Protein AF-A0A5K3F405-F1 (afdb_monomer_lite)

Secondary structure (DSSP, 8-state):
-TT-TT-GGGHHHHHHHHHHHHHHHHHHHHHHHHHHHHHHHHHHHT-HHHHHH-HHHHHHHHHHHHHHHHHHHHHHHS--HHHHTTSTTHHHHHHHHHHHHHHHHHHHT-

pLDDT: mean 94.49, std 6.3, range [60.88, 98.56]

Foldseek 3Di:
DVPDPPCVVPVVVVVVVVVLVVLLVLLVVLLVLLVVLLVVCVVVLVDPVSCVVCVPLNVLNVLLVVLNVVLVVQCVVPVDSSSSSPPPCSSVSSVSSNVSSVVSVVVVVD

Sequence (110 aa):
MRGSPFIKPFENEIREWESTLVMTQDILDAWLKVQATWLYLEPIFSSADIMAQMPDESRKFTSVDKTWKELMKLAVADPHVLAVIKIDKMLEKFRKANDFLDIILKGLNA

Organism: Mesocestoides corti (NCBI:txid53468)

Radius of gyration: 18.56 Å; chains: 1; bounding box: 41×28×55 Å

InterPro domains:
  IPR013602 Dynein heavy chain, linker [PF08393] (1-109)
  IPR026983 Dynein heavy chain [PTHR22878] (1-109)
  IPR042222 Dynein heavy chain, domain 2, N-terminal [G3DSA:1.20.140.100] (1-110)

Structure (mmCIF, N/CA/C/O backbone):
data_AF-A0A5K3F405-F1
#
_entry.id   AF-A0A5K3F405-F1
#
loop_
_atom_site.group_PDB
_atom_site.id
_atom_site.type_symbol
_atom_site.label_atom_id
_atom_site.label_alt_id
_atom_site.label_comp_id
_atom_site.label_asym_id
_atom_site.label_entity_id
_atom_site.label_seq_id
_atom_site.pdbx_PDB_ins_code
_atom_site.Cartn_x
_atom_site.Cartn_y
_atom_site.Cartn_z
_atom_site.occupancy
_atom_site.B_iso_or_equiv
_atom_site.auth_seq_id
_atom_site.auth_comp_id
_atom_site.auth_asym_id
_atom_site.auth_atom_id
_atom_site.pdbx_PDB_model_num
ATOM 1 N N . MET A 1 1 ? -15.116 -9.539 23.417 1.00 60.88 1 MET A N 1
ATOM 2 C CA . MET A 1 1 ? -15.595 -8.421 24.269 1.00 60.88 1 MET A CA 1
ATOM 3 C C . MET A 1 1 ? -17.067 -8.053 24.058 1.00 60.88 1 MET A C 1
ATOM 5 O O . MET A 1 1 ? -17.684 -7.595 25.008 1.00 60.88 1 MET A O 1
ATOM 9 N N . ARG A 1 2 ? -17.671 -8.318 22.887 1.00 66.19 2 ARG A N 1
ATOM 10 C CA . ARG A 1 2 ? -19.084 -7.993 22.588 1.00 66.19 2 ARG A CA 1
ATOM 11 C C . ARG A 1 2 ? -20.157 -8.679 23.458 1.00 66.19 2 ARG A C 1
ATOM 13 O O . ARG A 1 2 ? -21.302 -8.258 23.438 1.00 66.19 2 ARG A O 1
ATOM 20 N N . GLY A 1 3 ? -19.800 -9.713 24.222 1.00 74.38 3 GLY A N 1
ATOM 21 C CA . GLY A 1 3 ? -20.734 -10.475 25.063 1.00 74.38 3 GLY A CA 1
ATOM 22 C C . GLY A 1 3 ? -20.871 -9.991 26.513 1.00 74.38 3 GLY A C 1
ATOM 23 O O . GLY A 1 3 ? -21.523 -10.668 27.300 1.00 74.38 3 GLY A O 1
ATOM 24 N N . SER A 1 4 ? -20.235 -8.879 26.902 1.00 83.75 4 SER A N 1
ATOM 25 C CA . SER A 1 4 ? -20.326 -8.374 28.281 1.00 83.75 4 SER A CA 1
ATOM 26 C C . SER A 1 4 ? -21.686 -7.710 28.544 1.00 83.75 4 SER A C 1
ATOM 28 O O . SER A 1 4 ? -22.077 -6.833 27.772 1.00 83.75 4 SER A O 1
ATOM 30 N N . PRO A 1 5 ? -22.375 -8.014 29.660 1.00 77.44 5 PRO A N 1
ATOM 31 C CA . PRO A 1 5 ? -23.605 -7.319 30.058 1.00 77.44 5 PRO A CA 1
ATOM 32 C C . PRO A 1 5 ? 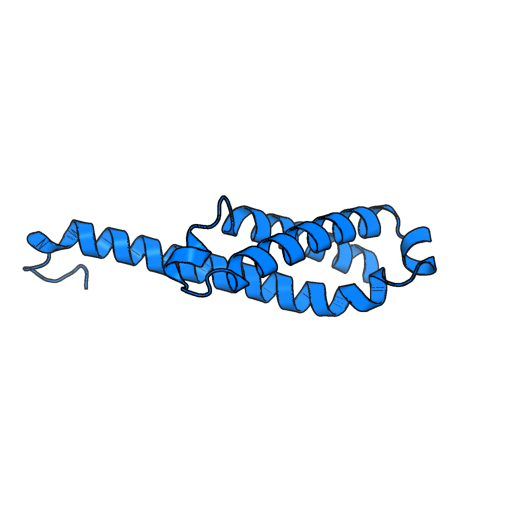-23.423 -5.805 30.256 1.00 77.44 5 PRO A C 1
ATOM 34 O O . PRO A 1 5 ? -24.382 -5.043 30.160 1.00 77.44 5 PRO A O 1
ATOM 37 N N . PHE A 1 6 ? -22.188 -5.363 30.509 1.00 83.12 6 PHE A N 1
ATOM 38 C CA . PHE A 1 6 ? -21.832 -3.970 30.788 1.00 83.12 6 PHE A CA 1
ATOM 39 C C . PHE A 1 6 ? -21.368 -3.199 29.547 1.00 83.12 6 PHE A C 1
ATOM 41 O O . PHE A 1 6 ? -20.842 -2.100 29.677 1.00 83.12 6 PHE A O 1
ATOM 48 N N . ILE A 1 7 ? -21.527 -3.759 28.343 1.00 84.38 7 ILE A N 1
ATOM 49 C CA . ILE A 1 7 ? -21.008 -3.146 27.115 1.00 84.38 7 ILE A CA 1
ATOM 50 C C . ILE A 1 7 ? -21.777 -1.898 26.677 1.00 84.38 7 ILE A C 1
ATOM 52 O O . ILE A 1 7 ? -21.186 -1.027 26.052 1.00 84.38 7 ILE A O 1
ATOM 56 N N . LYS A 1 8 ? -23.070 -1.784 27.015 1.00 85.50 8 LYS A N 1
ATOM 57 C CA . LYS A 1 8 ? -23.961 -0.729 26.493 1.00 85.50 8 LYS A CA 1
ATOM 58 C C . LYS A 1 8 ? -23.383 0.697 26.557 1.00 85.50 8 LYS A C 1
ATOM 60 O O . LYS A 1 8 ? -23.501 1.391 25.554 1.00 85.50 8 LYS A O 1
ATOM 65 N N . PRO A 1 9 ? -22.751 1.154 27.658 1.00 89.12 9 PRO A N 1
ATOM 66 C CA . PRO A 1 9 ? -22.182 2.504 27.719 1.00 89.12 9 PRO A CA 1
ATOM 67 C C . PRO A 1 9 ? -20.965 2.713 26.804 1.00 89.12 9 PRO A C 1
ATOM 69 O O . PRO A 1 9 ? -20.693 3.840 26.414 1.00 89.12 9 PRO A O 1
ATOM 72 N N . PHE A 1 10 ? -20.251 1.640 26.457 1.00 89.88 10 PHE A N 1
ATOM 73 C CA . PHE A 1 10 ? -18.986 1.671 25.714 1.00 89.88 10 PHE A CA 1
ATOM 74 C C . PHE A 1 10 ? -19.107 1.094 24.298 1.00 89.88 10 PHE A C 1
ATOM 76 O O . PHE A 1 10 ? -18.119 1.011 23.575 1.00 89.88 10 PHE A O 1
ATOM 83 N N . GLU A 1 11 ? -20.299 0.649 23.891 1.00 90.19 11 GLU A N 1
ATOM 84 C CA . GLU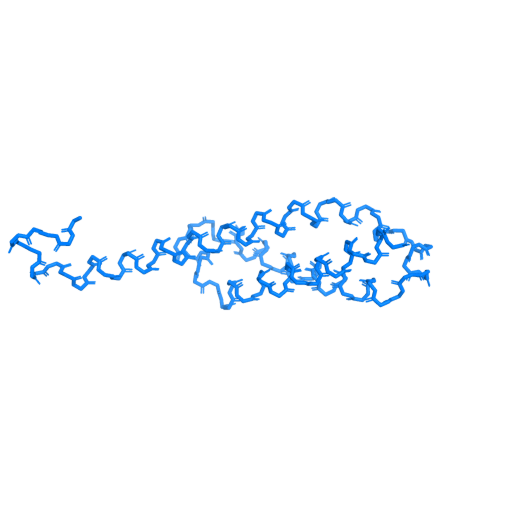 A 1 11 ? -20.481 -0.118 22.657 1.00 90.19 11 GLU A CA 1
ATOM 85 C C . GLU A 1 11 ? -20.013 0.658 21.421 1.00 90.19 11 GLU A C 1
ATOM 87 O O . GLU A 1 11 ? -19.351 0.086 20.556 1.00 90.19 11 GLU A O 1
ATOM 92 N N . ASN A 1 12 ? -20.311 1.958 21.359 1.00 92.00 12 ASN A N 1
ATOM 93 C CA . ASN A 1 12 ? -19.905 2.811 20.243 1.00 92.00 12 ASN A CA 1
ATOM 94 C C . ASN A 1 12 ? -18.382 2.963 20.174 1.00 92.00 12 ASN A C 1
ATOM 96 O O . ASN A 1 12 ? -17.799 2.708 19.126 1.00 92.00 12 ASN A O 1
ATOM 100 N N . GLU A 1 13 ? -17.740 3.285 21.298 1.00 93.00 13 GLU A N 1
ATOM 101 C CA . GLU A 1 13 ? -16.282 3.428 21.379 1.00 93.00 13 GLU A CA 1
ATOM 102 C C . GLU A 1 13 ? -15.572 2.121 20.994 1.00 93.00 13 GLU A C 1
ATOM 104 O O . GLU A 1 13 ? -14.623 2.121 20.213 1.00 93.00 13 GLU A O 1
ATOM 109 N N . ILE A 1 14 ? -16.078 0.979 21.471 1.00 92.38 14 ILE A N 1
ATOM 110 C CA . ILE A 1 14 ? -15.535 -0.338 21.120 1.00 92.38 14 ILE A CA 1
ATOM 111 C C . ILE A 1 14 ? -15.678 -0.609 19.620 1.00 92.38 14 ILE A C 1
ATOM 113 O O . ILE A 1 14 ? -14.739 -1.114 19.009 1.00 92.38 14 ILE A O 1
ATOM 117 N N . ARG A 1 15 ? -16.826 -0.285 19.012 1.00 92.25 15 ARG A N 1
ATOM 118 C CA . ARG A 1 15 ? -17.045 -0.472 17.567 1.00 92.25 15 ARG A CA 1
ATOM 119 C C . ARG A 1 15 ? -16.133 0.420 16.727 1.00 92.25 15 ARG A C 1
ATOM 121 O O . ARG A 1 15 ? -15.616 -0.041 15.711 1.00 92.25 15 ARG A O 1
ATOM 128 N N . GLU A 1 16 ? -15.926 1.667 17.137 1.00 93.94 16 GLU A N 1
ATOM 129 C CA . GLU A 1 16 ? -15.010 2.591 16.462 1.00 93.94 16 GLU A CA 1
ATOM 130 C C . GLU A 1 16 ? -13.566 2.090 16.522 1.00 93.94 16 GLU A C 1
ATOM 132 O O . GLU A 1 16 ? -12.874 2.054 15.499 1.00 93.94 16 GLU A O 1
ATOM 137 N N . TRP A 1 17 ? -13.124 1.625 17.692 1.00 95.44 17 TRP A N 1
ATOM 138 C CA . TRP A 1 17 ? -11.807 1.014 17.845 1.00 95.44 17 TRP A CA 1
ATOM 139 C C . TRP A 1 17 ? -11.662 -0.266 17.037 1.00 95.44 17 TRP A C 1
ATOM 141 O O . TRP A 1 17 ? -10.652 -0.446 16.365 1.00 95.44 17 TRP A O 1
ATOM 151 N N . GLU A 1 18 ? -12.670 -1.134 17.044 1.00 94.81 18 GLU A N 1
ATOM 152 C CA . GLU A 1 18 ? -12.672 -2.352 16.236 1.00 94.81 18 GLU A CA 1
ATOM 153 C C . GLU A 1 18 ? -12.524 -2.021 14.747 1.00 94.81 18 GLU A C 1
ATOM 155 O O . GLU A 1 18 ? -11.646 -2.568 14.084 1.00 94.81 18 GLU A O 1
ATOM 160 N N . SER A 1 19 ? -13.297 -1.058 14.234 1.00 94.94 19 SER A N 1
ATOM 161 C CA . SER A 1 19 ? -13.168 -0.598 12.848 1.00 94.94 19 SER A CA 1
ATOM 162 C C . SER A 1 19 ? -11.787 -0.007 12.558 1.00 94.94 19 SER A C 1
ATOM 164 O O . SER A 1 19 ? -11.228 -0.240 11.487 1.00 94.94 19 SER A O 1
ATOM 166 N N . THR A 1 20 ? -11.230 0.756 13.499 1.00 96.31 20 THR A N 1
ATOM 167 C CA . THR A 1 20 ? -9.901 1.368 13.368 1.00 96.31 20 THR A CA 1
ATOM 168 C C . THR A 1 20 ? -8.810 0.301 13.304 1.00 96.31 20 THR A C 1
ATOM 170 O O . THR A 1 20 ? -7.922 0.376 12.455 1.00 96.31 20 THR A O 1
ATOM 173 N N . LEU A 1 21 ? -8.882 -0.717 14.163 1.00 97.06 21 LEU A N 1
ATOM 174 C CA . LEU A 1 21 ? -7.915 -1.812 14.214 1.00 97.06 21 LEU A CA 1
ATOM 175 C C . LEU A 1 21 ? -7.993 -2.699 12.968 1.00 97.06 21 LEU A C 1
ATOM 177 O O . LEU A 1 21 ? -6.952 -3.030 12.408 1.00 97.06 21 LEU A O 1
ATOM 181 N N . VAL A 1 22 ? -9.201 -3.015 12.490 1.00 97.00 22 VAL A N 1
ATOM 182 C CA . VAL A 1 22 ? -9.391 -3.767 11.237 1.00 97.00 22 VAL A CA 1
ATOM 183 C C . VAL A 1 22 ? -8.829 -2.989 10.046 1.00 97.00 22 VAL A C 1
ATOM 185 O O . VAL A 1 22 ? -8.053 -3.538 9.272 1.00 97.00 22 VAL A O 1
ATOM 188 N N . MET A 1 23 ? -9.134 -1.691 9.931 1.00 96.94 23 MET A N 1
ATOM 189 C CA . MET A 1 23 ? -8.571 -0.843 8.871 1.00 96.94 23 MET A CA 1
ATOM 190 C C . MET A 1 23 ? -7.039 -0.783 8.940 1.00 96.94 23 MET A C 1
ATOM 192 O O . MET A 1 23 ? -6.360 -0.836 7.917 1.00 96.94 23 MET A O 1
ATOM 196 N N . THR A 1 24 ? -6.487 -0.689 10.152 1.00 97.94 24 THR A N 1
ATOM 197 C CA . THR A 1 24 ? -5.035 -0.691 10.370 1.00 97.94 24 THR A CA 1
ATOM 198 C C . THR A 1 24 ? -4.410 -1.987 9.864 1.00 97.94 24 THR A C 1
ATOM 200 O O . THR A 1 24 ? -3.411 -1.936 9.151 1.00 97.94 24 THR A O 1
ATOM 203 N N . GLN A 1 25 ? -5.007 -3.134 10.193 1.00 98.12 25 GLN A N 1
ATOM 204 C CA . GLN A 1 25 ? -4.545 -4.437 9.724 1.00 98.12 25 GLN A CA 1
ATOM 205 C C . GLN A 1 25 ? -4.588 -4.531 8.193 1.00 98.12 25 GLN A C 1
ATOM 207 O O . GLN A 1 25 ? -3.569 -4.837 7.581 1.00 98.12 25 GLN A O 1
ATOM 212 N N . ASP A 1 26 ? -5.717 -4.175 7.576 1.00 98.19 26 ASP A N 1
ATOM 213 C CA . ASP A 1 26 ? -5.882 -4.194 6.118 1.00 98.19 26 ASP A CA 1
ATOM 214 C C . ASP A 1 26 ? -4.826 -3.335 5.397 1.00 98.19 26 ASP A C 1
ATOM 216 O O . ASP A 1 26 ? -4.292 -3.732 4.356 1.00 98.19 26 ASP A O 1
ATOM 220 N N . ILE A 1 27 ? -4.518 -2.150 5.939 1.00 98.25 27 ILE A N 1
ATOM 221 C CA . ILE A 1 27 ? -3.488 -1.255 5.394 1.00 98.25 27 ILE A CA 1
ATOM 222 C C . ILE A 1 27 ? -2.102 -1.879 5.533 1.00 98.25 27 ILE A C 1
ATOM 224 O O . ILE A 1 27 ? -1.342 -1.852 4.566 1.00 98.25 27 ILE A O 1
ATOM 228 N N . LEU A 1 28 ? -1.766 -2.433 6.701 1.00 97.94 28 LEU A N 1
ATOM 229 C CA . LEU A 1 28 ? -0.458 -3.045 6.944 1.00 97.94 28 LEU A CA 1
ATOM 230 C C . LEU A 1 28 ? -0.228 -4.263 6.045 1.00 97.94 28 LEU A C 1
ATOM 232 O O . LEU A 1 28 ? 0.835 -4.367 5.436 1.00 97.94 28 LEU A O 1
ATOM 236 N N . ASP A 1 29 ? -1.225 -5.134 5.895 1.00 98.50 29 ASP A N 1
ATOM 237 C CA . ASP A 1 29 ? -1.130 -6.319 5.038 1.00 98.50 29 ASP A CA 1
ATOM 238 C C . ASP A 1 29 ? -0.921 -5.921 3.568 1.00 98.50 29 ASP A C 1
ATOM 240 O O . ASP A 1 29 ? -0.026 -6.435 2.885 1.00 98.50 29 ASP A O 1
ATOM 244 N N . ALA A 1 30 ? -1.698 -4.947 3.077 1.00 98.50 30 ALA A N 1
ATOM 245 C CA . ALA A 1 30 ? -1.552 -4.439 1.716 1.00 98.50 30 ALA A CA 1
ATOM 246 C C . ALA A 1 30 ? -0.200 -3.740 1.503 1.00 98.50 30 ALA A C 1
ATOM 248 O O . ALA A 1 30 ? 0.435 -3.953 0.468 1.00 98.50 30 ALA A O 1
ATOM 249 N N . TRP A 1 31 ? 0.246 -2.936 2.471 1.00 98.50 31 TRP A N 1
ATOM 250 C CA . TRP A 1 31 ? 1.529 -2.237 2.442 1.00 98.50 31 TRP A CA 1
ATOM 251 C C . TRP A 1 31 ? 2.689 -3.223 2.372 1.00 98.50 31 TRP A C 1
ATOM 253 O O . TRP A 1 31 ? 3.532 -3.101 1.485 1.00 98.50 31 TRP A O 1
ATOM 263 N N . LEU A 1 32 ? 2.744 -4.201 3.280 1.00 98.38 32 LEU A N 1
ATOM 264 C CA . LEU A 1 32 ? 3.832 -5.179 3.336 1.00 98.38 32 LEU A CA 1
ATOM 265 C C . LEU A 1 32 ? 3.933 -5.978 2.032 1.00 98.38 32 LEU A C 1
ATOM 267 O O . LEU A 1 32 ? 5.042 -6.218 1.550 1.00 98.38 32 LEU A O 1
ATOM 271 N N . LYS A 1 33 ? 2.791 -6.319 1.415 1.00 98.44 33 LYS A N 1
ATOM 272 C CA . LYS A 1 33 ? 2.768 -6.946 0.086 1.00 98.44 33 LYS A CA 1
ATOM 273 C C . LYS A 1 33 ? 3.385 -6.030 -0.982 1.00 98.44 33 LYS A C 1
ATOM 275 O O . LYS A 1 33 ? 4.286 -6.473 -1.694 1.00 98.44 33 LYS A O 1
ATOM 280 N N . VAL A 1 34 ? 2.976 -4.755 -1.047 1.00 98.50 34 VAL A N 1
ATOM 281 C CA . VAL A 1 34 ? 3.558 -3.782 -1.994 1.00 98.50 34 VAL A CA 1
ATOM 282 C C . VAL A 1 34 ? 5.059 -3.656 -1.766 1.00 98.50 34 VAL A C 1
ATOM 284 O O . VAL A 1 34 ? 5.815 -3.713 -2.729 1.00 98.50 34 VAL A O 1
ATOM 287 N N . GLN A 1 35 ? 5.500 -3.531 -0.512 1.00 98.56 35 GLN A N 1
ATOM 288 C CA . GLN A 1 35 ? 6.909 -3.374 -0.159 1.00 98.56 35 GLN A CA 1
ATOM 289 C C . GLN A 1 35 ? 7.759 -4.528 -0.684 1.00 98.56 35 GLN A C 1
ATOM 291 O O . GLN A 1 35 ? 8.773 -4.296 -1.340 1.00 98.56 35 GLN A O 1
ATOM 296 N N . ALA A 1 36 ? 7.348 -5.763 -0.390 1.00 98.38 36 ALA A N 1
ATOM 297 C CA . ALA A 1 36 ? 8.093 -6.955 -0.764 1.00 98.38 36 ALA A CA 1
ATOM 298 C C . ALA A 1 36 ? 8.233 -7.067 -2.288 1.00 98.38 36 ALA A C 1
ATOM 300 O O . ALA A 1 36 ? 9.333 -7.279 -2.798 1.00 98.38 36 ALA A O 1
ATOM 301 N N . THR A 1 37 ? 7.136 -6.872 -3.025 1.00 97.94 37 THR A N 1
ATOM 302 C CA . THR A 1 37 ? 7.156 -6.977 -4.487 1.00 97.94 37 THR A CA 1
ATOM 303 C C . THR A 1 37 ? 7.848 -5.785 -5.151 1.00 97.94 37 THR A C 1
ATOM 305 O O . THR A 1 37 ? 8.594 -5.974 -6.109 1.00 97.94 37 THR A O 1
ATOM 308 N N . TRP A 1 38 ? 7.654 -4.564 -4.647 1.00 98.31 38 TRP A N 1
ATOM 309 C CA . TRP A 1 38 ? 8.314 -3.369 -5.176 1.00 98.31 38 TRP A CA 1
ATOM 310 C C . TRP A 1 38 ? 9.834 -3.441 -4.997 1.00 98.31 38 TRP A C 1
ATOM 312 O O . TRP A 1 38 ? 10.548 -3.187 -5.960 1.00 98.31 38 TRP A O 1
ATOM 322 N N . LEU A 1 39 ? 10.334 -3.883 -3.834 1.00 97.81 39 LEU A N 1
ATOM 323 C CA . LEU A 1 39 ? 11.775 -4.069 -3.598 1.00 97.81 39 LEU A CA 1
ATOM 324 C C . LEU A 1 39 ? 12.411 -5.080 -4.561 1.00 97.81 39 LEU A C 1
ATOM 326 O O . LEU A 1 39 ? 13.561 -4.918 -4.956 1.00 97.81 39 LEU A O 1
ATOM 330 N N .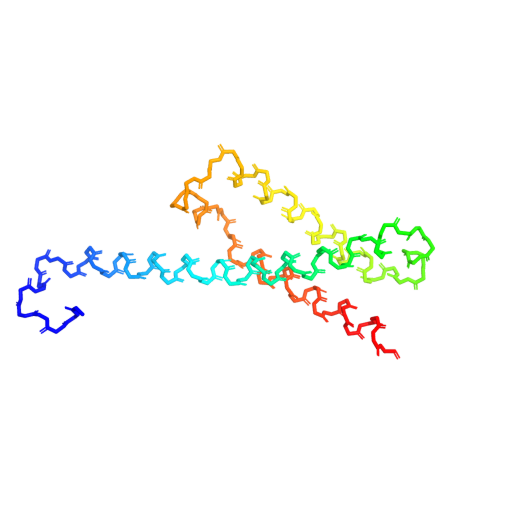 TYR A 1 40 ? 11.671 -6.124 -4.941 1.00 96.69 40 TYR A N 1
ATOM 331 C CA . TYR A 1 40 ? 12.132 -7.093 -5.934 1.00 96.69 40 TYR A CA 1
ATOM 332 C C . TYR A 1 40 ? 12.173 -6.499 -7.352 1.00 96.69 40 TYR A C 1
ATOM 334 O O . TYR A 1 40 ? 13.114 -6.746 -8.105 1.00 96.69 40 TYR A O 1
ATOM 342 N N . LEU A 1 41 ? 11.163 -5.704 -7.716 1.00 96.44 41 LEU A N 1
ATOM 343 C CA . LEU A 1 41 ? 11.003 -5.158 -9.065 1.00 96.44 41 LEU A CA 1
ATOM 344 C C . LEU A 1 41 ? 11.811 -3.878 -9.328 1.00 96.44 41 LEU A C 1
ATOM 346 O O . LEU A 1 41 ? 12.190 -3.644 -10.474 1.00 96.44 41 LEU A O 1
ATOM 350 N N . GLU A 1 42 ? 12.098 -3.066 -8.308 1.00 95.94 42 GLU A N 1
ATOM 351 C CA . GLU A 1 42 ? 12.859 -1.815 -8.434 1.00 95.94 42 GLU A CA 1
ATOM 352 C C . GLU A 1 42 ? 14.191 -1.979 -9.185 1.00 95.94 42 GLU A C 1
ATOM 354 O O . GLU A 1 42 ? 14.385 -1.273 -10.180 1.00 95.94 42 GLU A O 1
ATOM 359 N N . PRO A 1 43 ? 15.095 -2.908 -8.816 1.00 95.75 43 PRO A N 1
ATOM 360 C CA . PRO A 1 43 ? 16.347 -3.070 -9.549 1.00 95.75 43 PRO A CA 1
ATOM 361 C C . PRO A 1 43 ? 16.126 -3.518 -11.001 1.00 95.75 43 PRO A C 1
ATOM 363 O O . PRO A 1 43 ? 16.868 -3.093 -11.884 1.00 95.75 43 PRO A O 1
ATOM 366 N N . ILE A 1 44 ? 15.089 -4.312 -11.282 1.00 94.94 44 ILE A N 1
ATOM 367 C CA . ILE A 1 44 ? 14.783 -4.811 -12.633 1.00 94.94 44 ILE A CA 1
ATOM 368 C C . ILE A 1 44 ? 14.326 -3.660 -13.538 1.00 94.94 44 ILE A C 1
ATOM 370 O O . ILE A 1 44 ? 14.875 -3.453 -14.620 1.00 94.94 44 ILE A O 1
ATOM 374 N N . PHE A 1 45 ? 13.361 -2.866 -13.069 1.00 95.06 45 PHE A N 1
ATOM 375 C CA . PHE A 1 45 ? 12.799 -1.738 -13.816 1.00 95.06 45 PHE A CA 1
ATOM 376 C C . PHE A 1 45 ? 13.651 -0.461 -13.740 1.00 95.06 45 PHE A C 1
ATOM 378 O O . PHE A 1 45 ? 13.314 0.542 -14.365 1.00 95.06 45 PHE A O 1
ATOM 385 N N . SER A 1 46 ? 14.788 -0.490 -13.038 1.00 92.38 46 SER A N 1
ATOM 386 C CA . SER A 1 46 ? 15.815 0.556 -13.138 1.00 92.38 46 SER A CA 1
ATOM 387 C C . SER A 1 46 ? 16.632 0.479 -14.440 1.00 92.38 46 SER A C 1
ATOM 389 O O . SER A 1 46 ? 17.264 1.460 -14.833 1.00 92.38 46 SER A O 1
ATOM 391 N N . SER A 1 47 ? 16.606 -0.667 -15.136 1.00 94.56 47 SER A N 1
ATOM 392 C CA . SER A 1 47 ? 17.318 -0.876 -16.399 1.00 94.56 47 SER A CA 1
ATOM 393 C C . SER A 1 47 ? 16.584 -0.247 -17.587 1.00 94.56 47 SER A C 1
ATOM 395 O O . SER A 1 47 ? 15.445 -0.608 -17.890 1.00 94.56 47 SER A O 1
ATOM 397 N N . ALA A 1 48 ? 17.259 0.649 -18.315 1.00 92.88 48 ALA A N 1
ATOM 398 C CA . ALA A 1 48 ? 16.711 1.290 -19.514 1.00 92.88 48 ALA A CA 1
ATOM 399 C C . ALA A 1 48 ? 16.349 0.279 -20.619 1.00 92.88 48 ALA A C 1
ATOM 401 O O . ALA A 1 48 ? 15.357 0.470 -21.322 1.00 92.88 48 ALA A O 1
ATOM 402 N N . ASP A 1 49 ? 17.107 -0.815 -20.729 1.00 95.12 49 ASP A N 1
ATOM 403 C CA . ASP A 1 49 ? 16.872 -1.858 -21.731 1.00 95.12 49 ASP A CA 1
ATOM 404 C C . ASP A 1 49 ? 15.592 -2.647 -21.428 1.00 95.12 49 ASP A C 1
ATOM 406 O O . ASP A 1 49 ? 14.757 -2.825 -22.316 1.00 95.12 49 ASP A O 1
ATOM 410 N N . ILE A 1 50 ? 15.386 -3.051 -20.165 1.00 90.56 50 ILE A N 1
ATOM 411 C CA . ILE A 1 50 ? 14.135 -3.695 -19.718 1.00 90.56 50 ILE A CA 1
ATOM 412 C C . ILE A 1 50 ? 12.958 -2.749 -19.961 1.00 90.56 50 I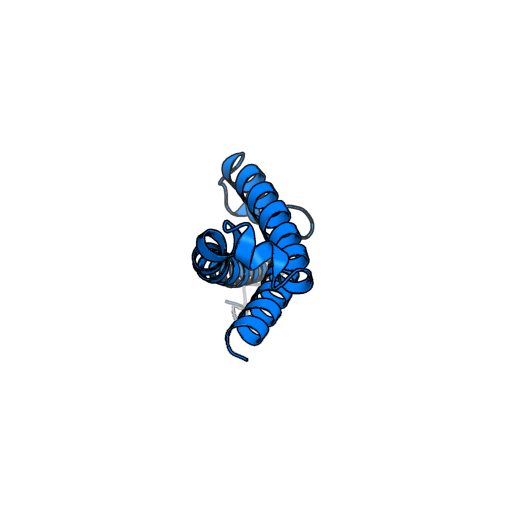LE A C 1
ATOM 414 O O . ILE A 1 50 ? 11.921 -3.159 -20.478 1.00 90.56 50 ILE A O 1
ATOM 418 N N . MET A 1 51 ? 13.139 -1.464 -19.645 1.00 91.19 51 MET A N 1
ATOM 419 C CA . MET A 1 51 ? 12.095 -0.458 -19.817 1.00 91.19 51 MET A CA 1
ATOM 420 C C . MET A 1 51 ? 11.674 -0.265 -21.279 1.00 91.19 51 MET A C 1
ATOM 422 O O . MET A 1 51 ? 10.505 0.008 -21.554 1.00 91.19 51 MET A O 1
ATOM 426 N N . ALA A 1 52 ? 12.611 -0.415 -22.218 1.00 94.19 52 ALA A N 1
ATOM 427 C CA . ALA A 1 52 ? 12.327 -0.364 -23.647 1.00 94.19 52 ALA A CA 1
ATOM 428 C C . ALA A 1 52 ? 11.653 -1.648 -24.162 1.00 94.19 52 ALA A C 1
ATOM 430 O O . ALA A 1 52 ? 10.824 -1.575 -25.069 1.00 94.19 52 ALA A O 1
ATOM 431 N N . GLN A 1 53 ? 11.988 -2.808 -23.588 1.00 94.94 53 GLN A N 1
ATOM 432 C CA . GLN A 1 53 ? 1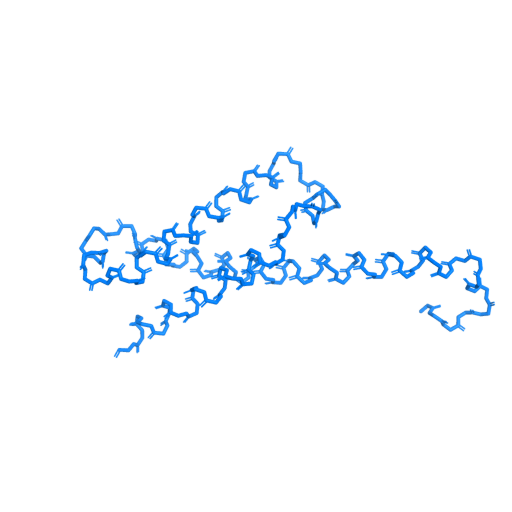1.426 -4.105 -23.979 1.00 94.94 53 GLN A CA 1
ATOM 433 C C . GLN A 1 53 ? 10.010 -4.339 -23.432 1.00 94.94 53 GLN A C 1
ATOM 435 O O . GLN A 1 53 ? 9.196 -4.959 -24.112 1.00 94.94 53 GLN A O 1
ATOM 440 N N . MET A 1 54 ? 9.702 -3.824 -22.237 1.00 95.19 54 MET A N 1
ATOM 441 C CA . MET A 1 54 ? 8.430 -4.046 -21.530 1.00 95.19 54 MET A CA 1
ATOM 442 C C . MET A 1 54 ? 7.705 -2.724 -21.207 1.00 95.19 54 MET A C 1
ATOM 444 O O . MET A 1 54 ? 7.450 -2.411 -20.040 1.00 95.19 54 MET A O 1
ATOM 448 N N . PRO A 1 55 ? 7.369 -1.897 -22.217 1.00 95.06 55 PRO A N 1
ATOM 449 C CA . PRO A 1 55 ? 6.920 -0.520 -21.999 1.00 95.06 55 PRO A CA 1
ATOM 450 C C . PRO A 1 55 ? 5.612 -0.413 -21.198 1.00 95.06 55 PRO A C 1
ATOM 452 O O . PRO A 1 55 ? 5.404 0.570 -20.477 1.00 95.06 55 PRO A O 1
ATOM 455 N N . ASP A 1 56 ? 4.721 -1.401 -21.296 1.00 95.69 56 ASP A N 1
ATOM 456 C CA . ASP A 1 56 ? 3.436 -1.389 -20.597 1.00 95.69 56 ASP A CA 1
ATOM 457 C C . ASP A 1 56 ? 3.569 -1.742 -19.112 1.00 95.69 56 ASP A C 1
ATOM 459 O O . ASP A 1 56 ? 2.875 -1.149 -18.275 1.00 95.69 56 ASP A O 1
ATOM 463 N N . GLU A 1 57 ? 4.444 -2.682 -18.763 1.00 96.31 57 GLU A N 1
ATOM 464 C CA . GLU A 1 57 ? 4.825 -3.025 -17.393 1.00 96.31 57 GLU A CA 1
ATOM 465 C C . GLU A 1 57 ? 5.597 -1.873 -16.759 1.00 96.31 57 GLU A C 1
ATOM 467 O O . GLU A 1 57 ? 5.268 -1.442 -15.655 1.00 96.31 57 GLU A O 1
ATOM 472 N N . SER A 1 58 ? 6.536 -1.286 -17.497 1.00 96.00 58 SER A N 1
ATOM 473 C CA . SER A 1 58 ? 7.321 -0.126 -17.082 1.00 96.00 58 SER A CA 1
ATOM 474 C C . SER A 1 58 ? 6.469 1.079 -16.709 1.00 96.00 58 SER A C 1
ATOM 476 O O . SER A 1 58 ? 6.717 1.735 -15.694 1.00 96.00 58 SER A O 1
ATOM 478 N N . ARG A 1 59 ? 5.414 1.366 -17.481 1.00 96.56 59 ARG A N 1
ATOM 479 C CA . ARG A 1 59 ? 4.455 2.435 -17.154 1.00 96.56 59 ARG A CA 1
ATOM 480 C C . ARG A 1 59 ? 3.699 2.145 -15.858 1.00 96.56 59 ARG A C 1
ATOM 482 O O . ARG A 1 59 ? 3.516 3.052 -15.044 1.00 96.56 59 ARG A O 1
ATOM 489 N N . LYS A 1 60 ? 3.280 0.892 -15.643 1.00 97.69 60 LYS A N 1
ATOM 490 C CA . LYS A 1 60 ? 2.604 0.473 -14.403 1.00 97.69 60 LYS A CA 1
ATOM 491 C C . LYS A 1 60 ? 3.551 0.559 -13.212 1.00 97.69 60 LYS A C 1
ATOM 493 O O . LYS A 1 60 ? 3.177 1.164 -12.211 1.00 97.69 60 LYS A O 1
ATOM 498 N N . PHE A 1 61 ? 4.776 0.049 -13.345 1.00 97.94 61 PHE A N 1
ATOM 499 C CA . PHE A 1 61 ? 5.792 0.113 -12.299 1.00 97.94 61 PHE A CA 1
ATOM 500 C C . PHE A 1 61 ? 6.094 1.562 -11.921 1.00 97.94 61 PHE A C 1
ATOM 502 O O . PHE A 1 61 ? 6.046 1.906 -10.748 1.00 97.94 61 PHE A O 1
ATOM 509 N N . THR A 1 62 ? 6.278 2.444 -12.907 1.00 97.06 62 THR A N 1
ATOM 510 C CA . THR A 1 62 ? 6.489 3.884 -12.673 1.00 97.06 62 THR A CA 1
ATOM 511 C C . THR A 1 62 ? 5.335 4.516 -11.884 1.00 97.06 62 THR A C 1
ATOM 513 O O . THR A 1 62 ? 5.556 5.326 -10.982 1.00 97.06 62 THR A O 1
ATOM 516 N N . SER A 1 63 ? 4.085 4.140 -12.189 1.00 97.69 63 SER A N 1
ATOM 517 C CA . SER A 1 63 ? 2.923 4.603 -11.422 1.00 97.69 63 SER A CA 1
ATOM 518 C C . SER A 1 63 ? 2.959 4.104 -9.977 1.00 97.69 63 SER A C 1
ATOM 520 O O . SER A 1 63 ? 2.639 4.876 -9.074 1.00 97.69 63 SER A O 1
ATOM 522 N N . VAL A 1 64 ? 3.324 2.837 -9.760 1.00 98.31 64 VAL A N 1
ATOM 523 C CA . VAL A 1 64 ? 3.460 2.259 -8.416 1.00 98.31 64 VAL A CA 1
ATOM 524 C C . VAL A 1 64 ? 4.586 2.942 -7.649 1.00 98.31 64 VAL A C 1
ATOM 526 O O . VAL A 1 64 ? 4.352 3.376 -6.528 1.00 98.31 64 VAL A O 1
ATOM 529 N N . ASP A 1 65 ? 5.760 3.110 -8.257 1.00 98.06 65 ASP A N 1
ATOM 530 C CA . ASP A 1 65 ? 6.936 3.749 -7.660 1.00 98.06 65 ASP A CA 1
ATOM 531 C C . ASP A 1 65 ? 6.628 5.163 -7.159 1.00 98.06 65 ASP A C 1
ATOM 533 O O . ASP A 1 65 ? 6.921 5.511 -6.013 1.00 98.06 65 ASP A O 1
ATOM 537 N N . LYS A 1 66 ? 5.946 5.963 -7.987 1.00 98.00 66 LYS A N 1
ATOM 538 C CA . LYS A 1 66 ? 5.518 7.310 -7.602 1.00 98.00 66 LYS A CA 1
ATOM 539 C C . LYS A 1 66 ? 4.584 7.280 -6.391 1.00 98.00 66 LYS A C 1
ATOM 541 O O . LYS A 1 66 ? 4.812 8.015 -5.432 1.00 98.00 66 LYS A O 1
ATOM 546 N N . THR A 1 67 ? 3.539 6.450 -6.432 1.00 97.69 67 THR A N 1
ATOM 547 C CA . THR A 1 67 ? 2.577 6.334 -5.326 1.00 97.69 67 THR A CA 1
ATOM 548 C C . THR A 1 67 ? 3.243 5.815 -4.055 1.00 97.69 67 THR A C 1
ATOM 550 O O . THR A 1 67 ? 2.989 6.347 -2.977 1.00 97.69 67 THR A O 1
ATOM 553 N N . TRP A 1 68 ? 4.125 4.825 -4.173 1.00 98.06 68 TRP A N 1
ATOM 554 C CA . TRP A 1 68 ? 4.882 4.262 -3.063 1.00 98.06 68 TRP A CA 1
ATOM 555 C C . TRP A 1 68 ? 5.737 5.329 -2.377 1.00 98.06 68 TRP A C 1
ATOM 557 O O . TRP A 1 68 ? 5.560 5.584 -1.187 1.00 98.06 68 TRP A O 1
ATOM 567 N N . LYS A 1 69 ? 6.593 6.030 -3.131 1.00 97.44 69 LYS A N 1
ATOM 568 C CA . LYS A 1 69 ? 7.470 7.088 -2.601 1.00 97.44 69 LYS A CA 1
ATOM 569 C C . LYS A 1 69 ? 6.688 8.239 -1.965 1.00 97.44 69 LYS A C 1
ATOM 571 O O . LYS A 1 69 ? 7.100 8.755 -0.927 1.00 97.44 69 LYS A O 1
ATOM 576 N N . GLU A 1 70 ? 5.556 8.627 -2.553 1.00 97.56 70 GLU A N 1
ATOM 577 C CA . GLU A 1 70 ? 4.664 9.643 -1.983 1.00 97.56 70 GLU A CA 1
ATOM 578 C C . GLU A 1 70 ? 4.095 9.200 -0.627 1.00 97.56 70 GLU A C 1
ATOM 580 O O . GLU A 1 70 ? 4.203 9.939 0.353 1.00 97.56 70 GLU A O 1
ATOM 585 N N . LEU A 1 71 ? 3.553 7.981 -0.541 1.00 97.62 71 LEU A N 1
ATOM 586 C CA . LEU A 1 71 ? 3.001 7.441 0.704 1.00 97.62 71 LEU A CA 1
ATOM 587 C C . LEU A 1 71 ? 4.075 7.258 1.782 1.00 97.62 71 LEU A C 1
ATOM 589 O O . LEU A 1 71 ? 3.832 7.617 2.932 1.00 97.62 71 LEU A O 1
ATOM 593 N N . MET A 1 72 ? 5.269 6.773 1.424 1.00 97.94 72 MET A N 1
ATOM 594 C CA . MET A 1 72 ? 6.380 6.635 2.375 1.00 97.94 72 MET A CA 1
ATOM 595 C C . MET A 1 72 ? 6.804 7.995 2.932 1.00 97.94 72 MET A C 1
ATOM 597 O O . MET A 1 72 ? 7.025 8.129 4.133 1.00 97.94 72 MET A O 1
ATOM 601 N N . LYS A 1 73 ? 6.869 9.029 2.082 1.00 97.94 73 LYS A N 1
ATOM 602 C CA . LYS A 1 73 ? 7.191 10.391 2.521 1.00 97.94 73 LYS A CA 1
ATOM 603 C C . LYS A 1 73 ? 6.162 10.921 3.523 1.00 97.94 73 LYS A C 1
ATOM 605 O O . LYS A 1 73 ? 6.555 11.527 4.516 1.00 97.94 73 LYS A O 1
ATOM 610 N N . LEU A 1 74 ? 4.870 10.700 3.271 1.00 97.00 74 LEU A N 1
ATOM 611 C CA . LEU A 1 74 ? 3.800 11.104 4.189 1.00 97.00 74 LEU A CA 1
ATOM 612 C C . LEU A 1 74 ? 3.872 10.337 5.514 1.00 97.00 74 LEU A C 1
ATOM 614 O O . LEU A 1 74 ? 3.767 10.946 6.573 1.00 97.00 74 LEU A O 1
ATOM 618 N N . ALA A 1 75 ? 4.107 9.027 5.463 1.00 97.00 75 ALA A N 1
ATOM 619 C CA . ALA A 1 75 ? 4.184 8.202 6.662 1.00 97.00 75 ALA A CA 1
ATOM 620 C C . ALA A 1 75 ? 5.417 8.499 7.528 1.00 97.00 75 ALA A C 1
ATOM 622 O O . ALA A 1 75 ? 5.346 8.419 8.747 1.00 97.00 75 ALA A O 1
ATOM 623 N N . VAL A 1 76 ? 6.547 8.874 6.923 1.00 97.31 76 VAL A N 1
ATOM 624 C CA . VAL A 1 76 ? 7.742 9.297 7.674 1.00 97.31 76 VAL A CA 1
ATOM 625 C C . VAL A 1 76 ? 7.559 10.687 8.292 1.00 97.31 76 VAL A C 1
ATOM 627 O O . VAL A 1 76 ? 8.162 10.973 9.324 1.00 97.31 76 VAL A O 1
ATOM 630 N N . ALA A 1 77 ? 6.730 11.549 7.692 1.00 97.44 77 ALA A N 1
ATOM 631 C CA . ALA A 1 77 ? 6.452 12.877 8.235 1.00 97.44 77 ALA A CA 1
ATOM 632 C C . ALA A 1 77 ? 5.688 12.820 9.571 1.00 97.44 77 ALA A C 1
ATOM 634 O O . ALA A 1 77 ? 5.957 13.636 10.450 1.00 97.44 77 ALA A O 1
ATOM 635 N N . ASP A 1 78 ? 4.782 11.851 9.732 1.00 97.06 78 ASP A N 1
ATOM 636 C CA . ASP A 1 78 ? 4.144 11.528 11.011 1.00 97.06 78 ASP A CA 1
ATOM 637 C C . ASP A 1 78 ? 4.005 9.999 11.169 1.00 97.06 78 ASP A C 1
ATOM 639 O O . ASP A 1 78 ? 3.058 9.409 10.642 1.00 97.06 78 ASP A O 1
ATOM 643 N N . PRO A 1 79 ? 4.936 9.338 11.886 1.00 95.69 79 PRO A N 1
ATOM 644 C CA . PRO A 1 79 ? 4.999 7.879 11.965 1.00 95.69 79 PRO A CA 1
ATOM 645 C C . PRO A 1 79 ? 3.975 7.265 12.928 1.00 95.69 79 PRO A C 1
ATOM 647 O O . PRO A 1 79 ? 3.946 6.042 13.093 1.00 95.69 79 PRO A O 1
ATOM 650 N N . HIS A 1 80 ? 3.139 8.066 13.595 1.00 97.31 80 HIS A N 1
ATOM 651 C CA . HIS A 1 80 ? 2.102 7.524 14.466 1.00 97.31 80 HIS A CA 1
ATOM 652 C C . HIS A 1 80 ? 1.078 6.751 13.635 1.00 97.31 80 HIS A C 1
ATOM 654 O O . HIS A 1 80 ? 0.432 7.310 12.753 1.00 97.31 80 HIS A O 1
ATOM 660 N N . VAL A 1 81 ? 0.863 5.472 13.958 1.00 95.19 81 VAL A N 1
ATOM 661 C CA . VAL A 1 81 ? -0.021 4.584 13.179 1.00 95.19 81 VAL A CA 1
ATOM 662 C C . VAL A 1 81 ? -1.410 5.185 12.940 1.00 95.19 81 VAL A C 1
ATOM 664 O O . VAL A 1 81 ? -1.923 5.118 11.830 1.00 95.19 81 VAL A O 1
ATOM 667 N N . LEU A 1 82 ? -1.986 5.862 13.940 1.00 95.50 82 LEU A N 1
ATOM 668 C CA . LEU A 1 82 ? -3.307 6.490 13.831 1.00 95.50 82 LEU A CA 1
ATOM 669 C C . LEU A 1 82 ? -3.336 7.724 12.917 1.00 95.50 82 LEU A C 1
ATOM 671 O O . LEU A 1 82 ? -4.413 8.098 12.457 1.00 95.50 82 LEU A O 1
ATOM 675 N N . ALA A 1 83 ? -2.193 8.366 12.674 1.00 96.06 83 ALA A N 1
ATOM 676 C CA . ALA A 1 83 ? -2.051 9.423 11.678 1.00 96.06 83 ALA A CA 1
ATOM 677 C C . ALA A 1 83 ? -1.851 8.817 10.283 1.00 96.06 83 ALA A C 1
ATOM 679 O O . ALA A 1 83 ? -2.529 9.206 9.333 1.00 96.06 83 ALA A O 1
ATOM 680 N N . VAL A 1 84 ? -0.995 7.796 10.186 1.00 96.00 84 VAL A N 1
ATOM 681 C CA . VAL A 1 84 ? -0.680 7.092 8.937 1.00 96.00 84 VAL A CA 1
ATOM 682 C C . VAL A 1 84 ? -1.931 6.478 8.309 1.00 96.00 84 VAL A C 1
ATOM 684 O O . VAL A 1 84 ? -2.229 6.759 7.154 1.00 96.00 84 VAL A O 1
ATOM 687 N N . ILE A 1 85 ? -2.729 5.718 9.065 1.00 94.81 85 ILE A N 1
ATOM 688 C CA . ILE A 1 85 ? -3.942 5.063 8.533 1.00 94.81 85 ILE A CA 1
ATOM 689 C C . ILE A 1 85 ? -5.028 6.052 8.080 1.00 94.81 85 ILE A C 1
ATOM 691 O O . ILE A 1 85 ? -5.980 5.653 7.415 1.00 94.81 85 ILE A O 1
ATOM 695 N N . LYS A 1 86 ? -4.908 7.334 8.452 1.00 94.56 86 LYS A N 1
ATOM 696 C CA . LYS A 1 86 ? -5.818 8.413 8.040 1.00 94.56 86 LYS A CA 1
ATOM 697 C C . LYS A 1 86 ? -5.359 9.129 6.769 1.00 94.56 86 LYS A C 1
ATOM 699 O O . LYS A 1 86 ? -6.057 10.033 6.310 1.00 94.56 86 LYS A O 1
ATOM 704 N N . ILE A 1 87 ? -4.214 8.754 6.192 1.00 95.69 87 ILE A N 1
ATOM 705 C CA . ILE A 1 87 ? -3.787 9.257 4.885 1.00 95.69 87 ILE A CA 1
ATOM 706 C C . ILE A 1 87 ? -4.871 8.922 3.850 1.00 95.69 87 ILE A C 1
ATOM 708 O O . ILE A 1 87 ? -5.340 7.786 3.760 1.00 95.69 87 ILE A O 1
ATOM 712 N N . ASP A 1 88 ? -5.268 9.922 3.057 1.00 95.75 88 ASP A N 1
ATOM 713 C CA . ASP A 1 88 ? -6.385 9.791 2.118 1.00 95.75 88 ASP A CA 1
ATOM 714 C C . ASP A 1 88 ? -6.198 8.600 1.171 1.00 95.75 88 ASP A C 1
ATOM 716 O O . ASP A 1 88 ? -5.194 8.499 0.445 1.00 95.75 88 ASP A O 1
ATOM 720 N N . LYS A 1 89 ? -7.208 7.722 1.179 1.00 96.06 89 LYS A N 1
ATOM 721 C CA . LYS A 1 89 ? -7.326 6.535 0.324 1.00 96.06 89 LYS A CA 1
ATOM 722 C C . LYS A 1 89 ? -6.109 5.613 0.380 1.00 96.06 89 LYS A C 1
ATOM 724 O O . LYS A 1 89 ? -5.687 5.061 -0.639 1.00 96.06 89 LYS A O 1
ATOM 729 N N . MET A 1 90 ? -5.476 5.508 1.547 1.00 96.06 90 MET A N 1
ATOM 730 C CA . MET A 1 90 ? -4.242 4.744 1.711 1.00 96.06 90 MET A CA 1
ATOM 731 C C . MET A 1 90 ? -4.418 3.273 1.321 1.00 96.06 90 MET A C 1
ATOM 733 O O . MET A 1 90 ? -3.625 2.742 0.541 1.00 96.06 90 MET A O 1
ATOM 737 N N . LEU A 1 91 ? -5.485 2.638 1.810 1.00 97.62 91 LEU A N 1
ATOM 738 C CA . LEU A 1 91 ? -5.776 1.238 1.522 1.00 97.62 91 LEU A CA 1
ATOM 739 C C . LEU A 1 91 ? -6.029 1.009 0.027 1.00 97.62 91 LEU A C 1
ATOM 741 O O . LEU A 1 91 ? -5.475 0.084 -0.565 1.00 97.62 91 LEU A O 1
ATOM 745 N N . GLU A 1 92 ? -6.822 1.867 -0.613 1.00 98.12 92 GLU A N 1
ATOM 746 C CA . GLU A 1 92 ? -7.133 1.781 -2.040 1.00 98.12 92 GLU A CA 1
ATOM 747 C C . GLU A 1 92 ? -5.887 1.988 -2.904 1.00 98.12 92 GLU A C 1
ATOM 749 O O . GLU A 1 92 ? -5.701 1.282 -3.897 1.00 98.12 92 GLU A O 1
ATOM 754 N N . LYS A 1 93 ? -5.008 2.922 -2.519 1.00 98.19 93 LYS A N 1
ATOM 755 C CA . LYS A 1 93 ? -3.728 3.151 -3.199 1.00 98.19 93 LYS A CA 1
ATOM 756 C C . LYS A 1 93 ? -2.829 1.915 -3.119 1.00 98.19 93 LYS A C 1
ATOM 758 O O . LYS A 1 93 ? -2.288 1.519 -4.151 1.00 98.19 93 LYS A O 1
ATOM 763 N N . PHE A 1 94 ? -2.710 1.268 -1.955 1.00 98.50 94 PHE A N 1
ATOM 764 C CA . PHE A 1 94 ? -1.924 0.033 -1.833 1.00 98.50 94 PHE A CA 1
ATOM 765 C C . PHE A 1 94 ? -2.554 -1.158 -2.553 1.00 98.50 94 PHE A C 1
ATOM 767 O O . PHE A 1 94 ? -1.836 -1.913 -3.203 1.00 98.50 94 PHE A O 1
ATOM 774 N N . ARG A 1 95 ? -3.881 -1.326 -2.502 1.00 98.44 95 ARG A N 1
ATOM 775 C CA . ARG A 1 95 ? -4.573 -2.388 -3.256 1.00 98.44 95 ARG A CA 1
ATOM 776 C C . ARG A 1 95 ? -4.342 -2.236 -4.759 1.00 98.44 95 ARG A C 1
ATOM 778 O O . ARG A 1 95 ? -3.885 -3.177 -5.396 1.00 98.44 95 ARG A O 1
ATOM 785 N N . LYS A 1 96 ? -4.512 -1.025 -5.296 1.00 98.38 96 LYS A N 1
ATOM 786 C CA . LYS A 1 96 ? -4.227 -0.735 -6.708 1.00 98.38 96 LYS A CA 1
ATOM 787 C C . LYS A 1 96 ? -2.756 -0.966 -7.070 1.00 98.38 96 LYS A C 1
ATOM 789 O O . LYS A 1 96 ? -2.463 -1.459 -8.157 1.00 98.38 96 LYS A O 1
ATOM 794 N N . ALA A 1 97 ? -1.830 -0.601 -6.182 1.00 98.50 97 ALA A N 1
ATOM 795 C CA . ALA A 1 97 ? -0.412 -0.873 -6.386 1.00 98.50 97 ALA A CA 1
ATOM 796 C C . ALA A 1 97 ? -0.131 -2.381 -6.446 1.00 98.50 97 ALA A C 1
ATOM 798 O O . ALA A 1 97 ? 0.538 -2.827 -7.372 1.00 98.50 97 ALA A O 1
ATOM 799 N N . ASN A 1 98 ? -0.701 -3.166 -5.528 1.00 98.56 98 ASN A N 1
ATOM 800 C CA . ASN A 1 98 ? -0.608 -4.626 -5.551 1.00 98.56 98 ASN A CA 1
ATOM 801 C C . ASN A 1 98 ? -1.164 -5.224 -6.850 1.00 98.56 98 ASN A C 1
ATOM 803 O O . ASN A 1 98 ? -0.506 -6.077 -7.434 1.00 98.56 98 ASN A O 1
ATOM 807 N N . ASP A 1 99 ? -2.308 -4.745 -7.347 1.00 98.38 99 ASP A N 1
ATOM 808 C CA . ASP A 1 99 ? -2.881 -5.231 -8.611 1.00 98.38 99 ASP A CA 1
ATOM 809 C C . ASP A 1 99 ? -1.928 -4.998 -9.795 1.00 98.38 99 ASP A C 1
ATOM 811 O O . ASP A 1 99 ? -1.730 -5.871 -10.641 1.00 98.38 99 ASP A O 1
ATOM 815 N N . PHE A 1 100 ? -1.298 -3.820 -9.856 1.00 98.31 100 PHE A N 1
ATOM 816 C CA . PHE A 1 100 ? -0.310 -3.509 -10.890 1.00 98.31 100 PHE A CA 1
ATOM 817 C C . PHE A 1 100 ? 0.949 -4.365 -10.761 1.00 98.31 100 PHE A C 1
ATOM 819 O O . PHE A 1 100 ? 1.444 -4.860 -11.772 1.00 98.31 100 PHE A O 1
ATOM 826 N N . LEU A 1 101 ? 1.444 -4.567 -9.541 1.00 98.25 101 LEU A N 1
ATOM 827 C CA . LEU A 1 101 ? 2.608 -5.409 -9.276 1.00 98.25 101 LEU A CA 1
ATOM 828 C C . LEU A 1 101 ? 2.340 -6.879 -9.638 1.00 98.25 101 LEU A C 1
ATOM 830 O O . LEU A 1 101 ? 3.191 -7.511 -10.260 1.00 98.25 101 LEU A O 1
ATOM 834 N N . ASP A 1 102 ? 1.143 -7.397 -9.354 1.00 97.62 102 ASP A N 1
ATOM 835 C CA . ASP A 1 102 ? 0.734 -8.756 -9.729 1.00 97.62 102 ASP A CA 1
ATOM 836 C C . ASP A 1 102 ? 0.657 -8.926 -11.261 1.00 97.62 102 ASP A C 1
ATOM 838 O O . ASP A 1 102 ? 1.026 -9.977 -11.790 1.00 97.62 102 ASP A O 1
ATOM 842 N N . ILE A 1 103 ? 0.212 -7.898 -11.998 1.00 96.75 103 ILE A N 1
ATOM 843 C CA . ILE A 1 103 ? 0.230 -7.897 -13.474 1.00 96.75 103 ILE A CA 1
ATOM 844 C C . ILE A 1 103 ? 1.670 -7.933 -13.998 1.00 96.75 103 ILE A C 1
ATOM 846 O O . ILE A 1 103 ? 1.972 -8.727 -14.886 1.00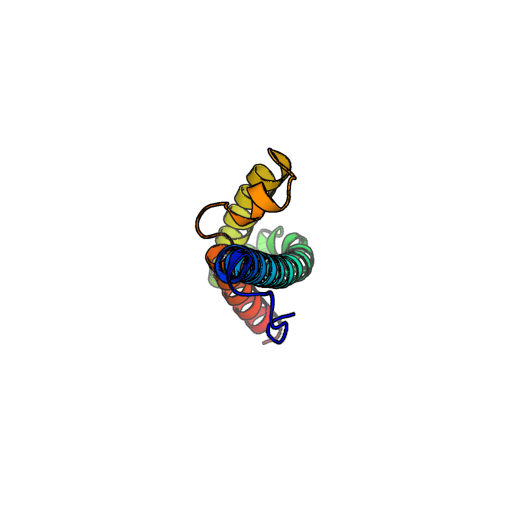 96.75 103 ILE A O 1
ATOM 850 N N . ILE A 1 104 ? 2.558 -7.110 -13.437 1.00 96.56 104 ILE A N 1
ATOM 851 C CA . ILE A 1 104 ? 3.967 -7.046 -13.847 1.00 96.56 104 ILE A CA 1
ATOM 852 C C . ILE A 1 104 ? 4.667 -8.388 -13.601 1.00 96.56 104 ILE A C 1
ATOM 854 O O . ILE A 1 104 ? 5.343 -8.902 -14.489 1.00 96.56 104 ILE A O 1
ATOM 858 N N . LEU A 1 105 ? 4.465 -8.996 -12.426 1.00 95.00 105 LEU A N 1
ATOM 859 C CA . LEU A 1 105 ? 5.032 -10.308 -12.103 1.00 95.00 105 LEU A CA 1
ATOM 860 C C . LEU A 1 105 ? 4.558 -11.400 -13.065 1.00 95.00 105 LEU A C 1
ATOM 862 O O . LEU A 1 105 ? 5.340 -12.275 -13.426 1.00 95.00 105 LEU A O 1
ATOM 866 N N . LYS A 1 106 ? 3.292 -11.370 -13.492 1.00 94.12 106 LYS A N 1
ATOM 867 C CA . LYS A 1 106 ? 2.793 -12.314 -14.502 1.00 94.12 106 LYS A CA 1
ATOM 868 C C . LYS A 1 106 ? 3.460 -12.097 -15.858 1.00 94.12 106 LYS A C 1
ATOM 870 O O . LYS A 1 106 ? 3.796 -13.082 -16.498 1.00 94.12 106 LYS A O 1
ATOM 875 N N . GLY A 1 107 ? 3.678 -10.844 -16.261 1.00 91.38 107 GLY A N 1
ATOM 876 C CA . GLY A 1 107 ? 4.366 -10.507 -17.512 1.00 91.38 107 GLY A CA 1
ATOM 877 C C . GLY A 1 107 ? 5.835 -10.940 -17.542 1.00 91.38 107 GLY A C 1
ATOM 878 O O . GLY A 1 107 ? 6.317 -11.348 -18.587 1.00 91.38 107 GLY A O 1
ATOM 879 N N . LEU A 1 108 ? 6.533 -10.908 -16.402 1.00 88.69 108 LEU A N 1
ATOM 880 C CA . LEU A 1 108 ? 7.928 -11.368 -16.296 1.00 88.69 108 LEU A CA 1
ATOM 881 C C . LEU A 1 108 ? 8.088 -12.895 -16.307 1.00 88.69 108 LEU A C 1
ATOM 883 O O . LEU A 1 108 ? 9.155 -13.392 -16.651 1.00 88.69 108 LEU A O 1
ATOM 887 N N . ASN A 1 109 ? 7.060 -13.629 -15.876 1.00 86.56 109 ASN A N 1
ATOM 888 C CA . ASN A 1 109 ? 7.078 -15.093 -15.792 1.00 86.56 109 ASN A CA 1
ATOM 889 C C . ASN A 1 109 ? 6.459 -15.782 -17.024 1.00 86.56 109 ASN A C 1
ATOM 891 O O . ASN A 1 109 ? 6.328 -17.008 -17.020 1.00 86.56 109 ASN A O 1
ATOM 895 N N . ALA A 1 110 ? 6.017 -15.005 -18.015 1.00 74.25 110 ALA A N 1
ATOM 896 C CA . ALA A 1 110 ? 5.451 -15.487 -19.272 1.00 74.25 110 ALA A CA 1
ATOM 897 C C . ALA A 1 110 ? 6.554 -15.706 -20.315 1.00 74.25 110 ALA A C 1
ATOM 899 O O . ALA A 1 110 ? 6.448 -16.712 -21.053 1.00 74.25 110 ALA A O 1
#